Protein AF-A0A0X3TEX1-F1 (afdb_monomer)

Secondary structure (DSSP, 8-state):
--HHHHHHHHHHHHHH--GGGHHHHHHHHHHHEETTEE-------HHHHHHHHHHHHHTT-HHHHHHHHHHHHHHTTSTTHHHHHHHHHHHHHHHHHHHHHHHHHHHHSTT-HHHHHHHHHHH-S--THHHHHHHHHHHHHHHHHHHHTS---

pLDDT: mean 88.39, std 7.64, range [45.41, 94.88]

Sequence (153 aa):
MSDDKNHDEELLGAFIQKPEKVPYYQRGLDKMQVGHVFSFKWHWSWWAFFFGWAFLLYRKAYLPALGAFIIAFFMSFIPFFGWLITSIVLGGVSPYFVLKKYHDLKSQAGDNEEDQLRAMQNFGGYHSWVVWVTVIFYALIFLFVFAAFLPNS

Radius of gyration: 18.09 Å; Cα contacts (8 Å, |Δi|>4): 168; chains: 1; bounding box: 44×25×64 Å

Solvent-accessible surface area (backbone atoms only — not comparable to full-atom values): 8191 Å² total; per-residue (Å²): 123,71,62,64,54,54,51,51,53,50,42,46,36,40,23,54,66,38,75,93,50,37,72,60,52,49,61,43,45,66,66,23,43,60,86,94,48,80,47,96,53,90,36,83,33,75,62,18,27,83,35,29,28,56,43,28,42,23,50,63,36,55,70,64,13,51,52,42,42,53,51,51,57,61,27,60,76,40,78,80,55,29,53,53,55,50,21,55,50,27,9,26,47,42,56,47,57,54,51,47,52,50,52,56,48,48,68,69,40,53,90,46,65,70,51,31,42,50,47,24,50,70,68,35,29,67,45,73,67,43,57,57,53,49,51,51,52,54,50,51,50,49,50,53,54,53,56,72,68,50,80,88,123

Structure (mmCIF, N/CA/C/O backbone):
data_AF-A0A0X3TEX1-F1
#
_entry.id   AF-A0A0X3TEX1-F1
#
loop_
_atom_site.group_PDB
_atom_site.id
_atom_site.type_symbol
_atom_site.label_atom_id
_atom_site.label_alt_id
_atom_site.label_comp_id
_atom_site.label_asym_id
_atom_site.label_entity_id
_atom_site.label_seq_id
_atom_site.pdbx_PDB_ins_code
_atom_site.Cartn_x
_atom_site.Cartn_y
_atom_site.Cartn_z
_atom_site.occupancy
_atom_site.B_iso_or_equiv
_atom_site.auth_seq_id
_atom_site.auth_comp_id
_atom_site.auth_asym_id
_atom_site.auth_atom_id
_atom_site.pdbx_PDB_model_num
ATOM 1 N N . MET A 1 1 ? -11.100 -1.376 29.005 1.00 45.41 1 MET A N 1
ATOM 2 C CA . MET A 1 1 ? -9.798 -1.341 28.293 1.00 45.41 1 MET A CA 1
ATOM 3 C C . MET A 1 1 ? -9.471 -2.649 27.564 1.00 45.41 1 MET A C 1
ATOM 5 O O . MET A 1 1 ? -8.678 -2.603 26.636 1.00 45.41 1 MET A O 1
ATOM 9 N N . SER A 1 2 ? -10.057 -3.797 27.942 1.00 52.41 2 SER A N 1
ATOM 10 C CA . SER A 1 2 ? -10.024 -5.044 27.149 1.00 52.41 2 SER A CA 1
ATOM 11 C C . SER A 1 2 ? -11.067 -5.079 26.023 1.00 52.41 2 SER A C 1
ATOM 13 O O . SER A 1 2 ? -10.825 -5.708 25.003 1.00 52.41 2 SER A O 1
ATOM 15 N N . ASP A 1 3 ? -12.194 -4.387 26.207 1.00 60.22 3 ASP A N 1
ATOM 16 C CA . ASP A 1 3 ? -13.328 -4.384 25.269 1.00 60.22 3 ASP A CA 1
ATOM 17 C C . ASP A 1 3 ? -13.011 -3.651 23.954 1.00 60.22 3 ASP A C 1
ATOM 19 O O . ASP A 1 3 ? -13.146 -4.206 22.872 1.00 60.22 3 ASP A O 1
ATOM 23 N N . ASP A 1 4 ? -12.433 -2.452 24.067 1.00 65.88 4 ASP A N 1
ATOM 24 C CA . ASP A 1 4 ? -12.036 -1.592 22.939 1.00 65.88 4 ASP A CA 1
ATOM 25 C C . ASP A 1 4 ? -11.003 -2.256 22.005 1.00 65.88 4 ASP A C 1
ATOM 27 O O . ASP A 1 4 ? -11.044 -2.104 20.789 1.00 65.88 4 ASP A O 1
ATOM 31 N N . LYS A 1 5 ? -10.105 -3.083 22.560 1.00 71.00 5 LYS A N 1
ATOM 32 C CA . LYS A 1 5 ? -9.124 -3.833 21.760 1.00 71.00 5 LYS A CA 1
ATOM 33 C C . LYS A 1 5 ? -9.753 -4.967 20.958 1.00 71.00 5 LYS A C 1
ATOM 35 O O . LYS A 1 5 ? -9.391 -5.147 19.803 1.00 71.00 5 LYS A O 1
ATOM 40 N N . ASN A 1 6 ? -10.672 -5.721 21.562 1.00 76.62 6 ASN A N 1
ATOM 41 C CA . ASN A 1 6 ? -11.389 -6.780 20.848 1.00 76.62 6 ASN A CA 1
ATOM 42 C C . ASN A 1 6 ? -12.269 -6.191 19.740 1.00 76.62 6 ASN A C 1
ATOM 44 O O . ASN A 1 6 ? -12.313 -6.740 18.642 1.00 76.62 6 ASN A O 1
ATOM 48 N N . HIS A 1 7 ? -12.908 -5.053 20.012 1.00 80.62 7 HIS A N 1
ATOM 49 C CA . HIS A 1 7 ? -13.712 -4.337 19.029 1.00 80.62 7 HIS A CA 1
ATOM 50 C C . HIS A 1 7 ? -12.868 -3.852 17.836 1.00 80.62 7 HIS A C 1
ATOM 52 O O . HIS A 1 7 ? -13.215 -4.094 16.679 1.00 80.62 7 HIS A O 1
ATOM 58 N N . ASP A 1 8 ? -11.701 -3.257 18.093 1.00 83.44 8 ASP A N 1
ATOM 59 C CA . ASP A 1 8 ? -10.781 -2.827 17.034 1.00 83.44 8 ASP A CA 1
ATOM 60 C C . ASP A 1 8 ? -10.222 -3.985 16.210 1.00 83.44 8 ASP A C 1
ATOM 62 O O . ASP A 1 8 ? -10.083 -3.865 14.990 1.00 83.44 8 ASP A O 1
ATOM 66 N N . GLU A 1 9 ? -9.928 -5.116 16.847 1.00 86.44 9 GLU A N 1
ATOM 67 C CA . GLU A 1 9 ? -9.499 -6.327 16.149 1.00 86.44 9 GLU A CA 1
ATOM 68 C C . GLU A 1 9 ? -10.607 -6.889 15.245 1.00 86.44 9 GLU A C 1
ATOM 70 O O . GLU A 1 9 ? -10.318 -7.332 14.127 1.00 86.44 9 GLU A O 1
ATOM 75 N N . GLU A 1 10 ? -11.868 -6.832 15.679 1.00 88.62 10 GLU A N 1
ATOM 76 C CA . GLU A 1 10 ? -13.025 -7.262 14.891 1.00 88.62 10 GLU A CA 1
ATOM 77 C C . GLU A 1 10 ? -13.253 -6.356 13.674 1.00 88.62 10 GLU A C 1
ATOM 79 O O . GLU A 1 10 ? -13.337 -6.844 12.539 1.00 88.62 10 GLU A O 1
ATOM 84 N N . LEU A 1 11 ? -13.263 -5.035 13.877 1.00 90.81 11 LEU A N 1
ATOM 85 C CA . LEU A 1 11 ? -13.380 -4.050 12.799 1.00 90.81 11 LEU A CA 1
ATOM 86 C C . LEU A 1 11 ? -12.227 -4.164 11.805 1.00 90.81 11 LEU A C 1
ATOM 88 O O . LEU A 1 11 ? -12.435 -4.131 10.585 1.00 90.81 11 LEU A O 1
ATOM 92 N N 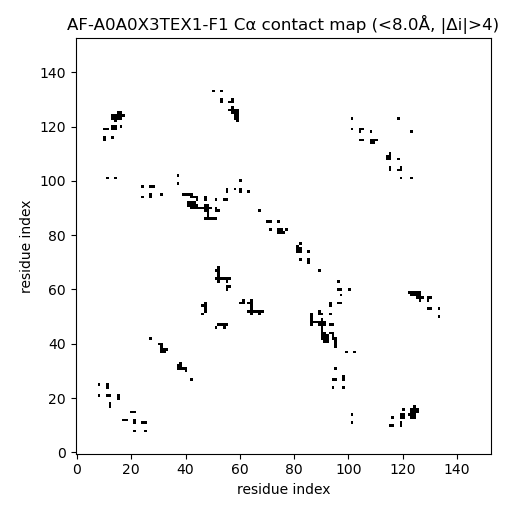. LEU A 1 12 ? -11.002 -4.333 12.306 1.00 91.69 12 LEU A N 1
ATOM 93 C CA . LEU A 1 12 ? -9.840 -4.561 11.464 1.00 91.69 12 LEU A CA 1
ATOM 94 C C . LEU A 1 12 ? -10.008 -5.870 10.690 1.00 91.69 12 LEU A C 1
ATOM 96 O O . LEU A 1 12 ? -9.810 -5.887 9.478 1.00 91.69 12 LEU A O 1
ATOM 100 N N . GLY A 1 13 ? -10.437 -6.955 11.332 1.00 91.56 13 GLY A N 1
ATOM 101 C CA . GLY A 1 13 ? -10.750 -8.226 10.678 1.00 91.56 13 GLY A CA 1
ATOM 102 C C . GLY A 1 13 ? -11.743 -8.073 9.526 1.00 91.56 13 GLY A C 1
ATOM 103 O O . GLY A 1 13 ? -11.472 -8.534 8.408 1.00 91.56 13 GLY A O 1
ATOM 104 N N . ALA A 1 14 ? -12.833 -7.347 9.767 1.00 91.75 14 ALA A N 1
ATOM 105 C CA . ALA A 1 14 ? -13.854 -7.020 8.780 1.00 91.75 14 ALA A CA 1
ATOM 106 C C . ALA A 1 14 ? -13.313 -6.161 7.624 1.00 91.75 14 ALA A C 1
ATOM 108 O O . ALA A 1 14 ? -13.681 -6.375 6.467 1.00 91.75 14 ALA A O 1
ATOM 109 N N . PHE A 1 15 ? -12.393 -5.237 7.909 1.00 93.38 15 PHE A N 1
ATOM 110 C CA . PHE A 1 15 ? -11.740 -4.405 6.901 1.00 93.38 15 PHE A CA 1
ATOM 111 C C . PHE A 1 15 ? -10.697 -5.174 6.081 1.00 93.38 15 PHE A C 1
ATOM 113 O O . PHE A 1 15 ? -10.580 -4.975 4.872 1.00 93.38 15 PHE A O 1
ATOM 120 N N . ILE A 1 16 ? -9.908 -6.053 6.701 1.00 92.38 16 ILE A N 1
ATOM 121 C CA . ILE A 1 16 ? -8.858 -6.818 6.019 1.00 92.38 16 ILE A CA 1
ATOM 122 C C . ILE A 1 16 ? -9.460 -7.971 5.193 1.00 92.38 16 ILE A C 1
ATOM 124 O O . ILE A 1 16 ? -8.913 -8.297 4.134 1.00 92.38 16 ILE A O 1
ATOM 128 N N . GLN A 1 17 ? -10.547 -8.594 5.670 1.00 90.44 17 GLN A N 1
ATOM 129 C CA . GLN A 1 17 ? -11.216 -9.772 5.078 1.00 90.44 17 GLN A CA 1
ATOM 130 C C . GLN A 1 17 ? -10.274 -10.958 4.813 1.00 90.44 17 GLN A C 1
ATOM 132 O O . GLN A 1 17 ? -10.500 -11.794 3.936 1.00 90.44 17 GLN A O 1
ATOM 137 N N . LYS A 1 18 ? -9.172 -11.017 5.565 1.00 89.06 18 LYS A N 1
ATOM 138 C CA . LYS A 1 18 ? -8.176 -12.090 5.540 1.00 89.06 18 LYS A CA 1
ATOM 139 C C . LYS A 1 18 ? -7.661 -12.328 6.959 1.00 89.06 18 LYS A C 1
ATOM 141 O O . LYS A 1 18 ? -6.731 -11.621 7.361 1.00 89.06 18 LYS A O 1
ATOM 146 N N . PRO A 1 19 ? -8.204 -13.314 7.698 1.00 85.62 19 PRO A N 1
ATOM 147 C CA . PRO A 1 19 ? -7.861 -13.534 9.108 1.00 85.62 19 PRO A CA 1
ATOM 148 C C . PRO A 1 19 ? -6.356 -13.770 9.298 1.00 85.62 19 PRO A C 1
ATOM 150 O O . PRO A 1 19 ? -5.730 -13.198 10.181 1.00 85.62 19 PRO A O 1
ATOM 153 N N . GLU A 1 20 ? -5.735 -14.491 8.363 1.00 88.94 20 GLU A N 1
ATOM 154 C CA . GLU A 1 20 ? -4.293 -14.767 8.320 1.00 88.94 20 GLU A CA 1
ATOM 155 C C . GLU A 1 20 ? -3.391 -13.514 8.282 1.00 88.94 20 GLU A C 1
ATOM 157 O O . GLU A 1 20 ? -2.214 -13.584 8.636 1.00 88.94 20 GLU A O 1
ATOM 162 N N . LYS A 1 21 ? -3.904 -12.361 7.828 1.00 88.69 21 LYS A N 1
ATOM 163 C CA . LYS A 1 21 ? -3.144 -11.101 7.749 1.00 88.69 21 LYS A CA 1
ATOM 164 C C . LYS A 1 21 ? -3.512 -10.109 8.848 1.00 88.69 21 LYS A C 1
ATOM 166 O O . LYS A 1 21 ? -2.789 -9.127 8.999 1.00 88.69 21 LYS A O 1
ATOM 171 N N . VAL A 1 22 ? -4.568 -10.346 9.627 1.00 89.31 22 VAL A N 1
ATOM 172 C CA . VAL A 1 22 ? -4.987 -9.439 10.712 1.00 89.31 22 VAL A CA 1
ATOM 173 C C . VAL A 1 22 ? -3.849 -9.167 11.705 1.00 89.31 22 VAL A C 1
ATOM 175 O O . VAL A 1 22 ? -3.546 -7.994 11.910 1.00 89.31 22 VAL A O 1
ATOM 178 N N . PRO A 1 23 ? -3.080 -10.167 12.195 1.00 91.19 23 PRO A N 1
ATOM 179 C CA . PRO A 1 23 ? -1.991 -9.911 13.148 1.00 91.19 23 PRO A CA 1
ATOM 180 C C . PRO A 1 23 ? -0.849 -9.050 12.587 1.00 91.19 23 PRO A C 1
ATOM 182 O O . PRO A 1 23 ? -0.062 -8.455 13.325 1.00 91.19 23 PRO A O 1
ATOM 185 N N . TYR A 1 24 ? -0.690 -9.012 11.263 1.00 92.50 24 TYR A N 1
ATOM 186 C CA . TYR A 1 24 ? 0.268 -8.120 10.617 1.00 92.50 24 TYR A CA 1
ATOM 187 C C . TYR A 1 24 ? -0.217 -6.669 10.686 1.00 92.50 24 TYR A C 1
ATOM 189 O O . TYR A 1 24 ? 0.521 -5.803 11.153 1.00 92.50 24 TYR A O 1
ATOM 197 N N . TYR A 1 25 ? -1.469 -6.425 10.292 1.00 91.12 25 TYR A N 1
ATOM 198 C CA . TYR A 1 25 ? -2.054 -5.087 10.301 1.00 91.12 25 TYR A CA 1
ATOM 199 C C . TYR A 1 25 ? -2.288 -4.559 11.716 1.00 91.12 25 TYR A C 1
ATOM 201 O O . TYR A 1 25 ? -2.033 -3.380 11.932 1.00 91.12 25 TYR A O 1
ATOM 209 N N . GLN A 1 26 ? -2.644 -5.415 12.679 1.00 91.88 26 GLN A N 1
ATOM 210 C CA . GLN A 1 26 ? -2.800 -5.029 14.085 1.00 91.88 26 GLN A CA 1
ATOM 211 C C . GLN A 1 26 ? -1.494 -4.453 14.638 1.00 91.88 26 GLN A C 1
ATOM 213 O O . GLN A 1 26 ? -1.456 -3.325 15.109 1.00 91.88 26 GLN A O 1
ATOM 218 N N . ARG A 1 27 ? -0.368 -5.149 14.431 1.00 91.25 27 ARG A N 1
ATOM 219 C CA . ARG A 1 27 ? 0.962 -4.646 14.827 1.00 91.25 27 ARG A CA 1
ATOM 220 C C . ARG A 1 27 ? 1.365 -3.353 14.121 1.00 91.25 27 ARG A C 1
ATOM 222 O O . ARG A 1 27 ? 2.256 -2.651 14.593 1.00 91.25 27 ARG A O 1
ATOM 229 N N . GLY A 1 28 ? 0.824 -3.090 12.935 1.00 90.88 28 GLY A N 1
ATOM 230 C CA . GLY A 1 28 ? 1.007 -1.818 12.244 1.00 90.88 28 GLY A CA 1
ATOM 231 C C . GLY A 1 28 ? 0.160 -0.717 12.875 1.00 90.88 28 GLY A C 1
ATOM 232 O O . GLY A 1 28 ? 0.684 0.360 13.149 1.00 90.88 28 GLY A O 1
ATOM 233 N N . LEU A 1 29 ? -1.108 -1.017 13.154 1.00 90.56 29 LEU A N 1
ATOM 234 C CA . LEU A 1 29 ? -2.062 -0.117 13.789 1.00 90.56 29 LEU A CA 1
ATOM 235 C C . LEU A 1 29 ? -1.573 0.304 15.177 1.00 90.56 29 LEU A C 1
ATOM 237 O O . LEU A 1 29 ? -1.410 1.497 15.404 1.00 90.56 29 LEU A O 1
ATOM 241 N N . ASP A 1 30 ? -1.180 -0.651 16.024 1.00 89.94 30 ASP A N 1
ATOM 242 C CA . ASP A 1 30 ? -0.637 -0.407 17.369 1.00 89.94 30 ASP A CA 1
ATOM 243 C C . ASP A 1 30 ? 0.589 0.524 17.361 1.00 89.94 30 ASP A C 1
ATOM 245 O O . ASP A 1 30 ? 0.872 1.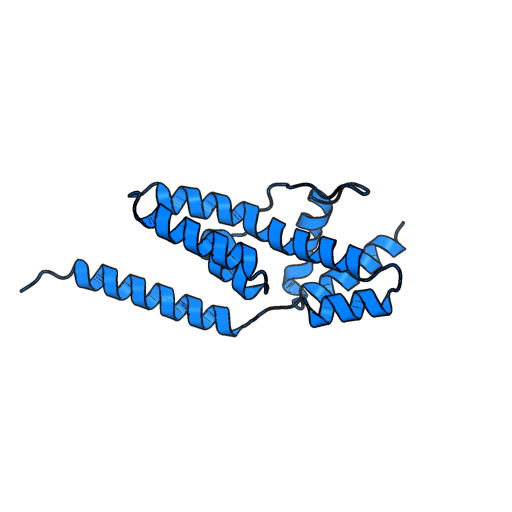220 18.333 1.00 89.94 30 ASP A O 1
ATOM 249 N N . LYS A 1 31 ? 1.361 0.530 16.264 1.00 88.69 31 LYS A N 1
ATOM 250 C CA . LYS A 1 31 ? 2.518 1.422 16.106 1.00 88.69 31 LYS A CA 1
ATOM 251 C C . LYS A 1 31 ? 2.111 2.819 15.650 1.00 88.69 31 LYS A C 1
ATOM 253 O O . LYS A 1 31 ? 2.740 3.792 16.058 1.00 88.69 31 LYS A O 1
ATOM 258 N N . MET A 1 32 ? 1.148 2.909 14.738 1.00 89.94 32 MET A N 1
ATOM 259 C CA . MET A 1 32 ? 0.775 4.152 14.054 1.00 89.94 32 MET A CA 1
ATOM 260 C C . MET A 1 32 ? -0.253 4.970 14.834 1.00 89.94 32 MET A C 1
ATOM 262 O O . MET A 1 32 ? -0.218 6.200 14.770 1.00 89.94 32 MET A O 1
ATOM 266 N N . GLN A 1 33 ? -1.134 4.299 15.571 1.00 86.56 33 GLN A N 1
ATOM 267 C CA . GLN A 1 33 ? -2.190 4.892 16.377 1.00 86.56 33 GLN A CA 1
ATOM 268 C C . GLN A 1 33 ? -1.760 4.905 17.844 1.00 86.56 33 GLN A C 1
ATOM 270 O O . GLN A 1 33 ? -1.798 3.888 18.533 1.00 86.56 33 GLN A O 1
ATOM 275 N N . VAL A 1 34 ? -1.331 6.075 18.321 1.00 83.44 34 VAL A N 1
ATOM 276 C CA . VAL A 1 34 ? -0.980 6.283 19.731 1.00 83.44 34 VAL A CA 1
ATOM 277 C C . VAL A 1 34 ? -1.978 7.272 20.322 1.00 83.44 34 VAL A C 1
ATOM 279 O O . VAL A 1 34 ? -1.927 8.471 20.045 1.00 83.44 34 VAL A O 1
ATOM 282 N N . GLY A 1 35 ? -2.924 6.754 21.109 1.00 79.62 35 GLY A N 1
ATOM 283 C CA . GLY A 1 35 ? -4.070 7.529 21.592 1.00 79.62 35 GLY A CA 1
ATOM 284 C C . GLY A 1 35 ? -4.970 7.965 20.432 1.00 79.62 35 GLY A C 1
ATOM 285 O O . GLY A 1 35 ? -5.374 7.140 19.618 1.00 79.62 35 GLY A O 1
ATOM 286 N N . HIS A 1 36 ? -5.246 9.268 20.334 1.00 71.88 36 HIS A N 1
ATOM 287 C CA . HIS A 1 36 ? -6.074 9.857 19.270 1.00 71.88 36 HIS A CA 1
ATOM 288 C C . HIS A 1 36 ? -5.274 10.340 18.048 1.00 71.88 36 HIS A C 1
ATOM 290 O O . HIS A 1 36 ? -5.845 10.922 17.129 1.00 71.88 36 HIS A O 1
ATOM 296 N N . VAL A 1 37 ? -3.951 10.145 18.032 1.00 79.06 37 VAL A N 1
ATOM 297 C CA . VAL A 1 37 ? -3.089 10.626 16.947 1.00 79.06 37 VAL A CA 1
ATOM 298 C C . VAL A 1 37 ? -2.690 9.460 16.050 1.00 79.06 37 VAL A C 1
ATOM 300 O O . VAL A 1 37 ? -1.995 8.536 16.481 1.00 79.06 37 VAL A O 1
ATOM 303 N N . PHE A 1 38 ? -3.088 9.536 14.780 1.00 87.25 38 PHE A N 1
ATOM 304 C CA . PHE A 1 38 ? -2.641 8.620 13.735 1.00 87.25 38 PHE A CA 1
ATOM 305 C C . PHE A 1 38 ? -1.432 9.211 13.003 1.00 87.25 38 PHE A C 1
ATOM 307 O O . PHE A 1 38 ? -1.528 10.248 12.344 1.00 87.25 38 PHE A O 1
ATOM 314 N N . SER A 1 39 ? -0.271 8.568 13.131 1.00 88.56 39 SER A N 1
ATOM 315 C CA . SER A 1 39 ? 0.997 9.052 12.577 1.00 88.56 39 SER A CA 1
ATOM 316 C C . SER A 1 39 ? 1.698 7.995 11.731 1.00 88.56 39 SER A C 1
ATOM 318 O O . SER A 1 39 ? 1.600 6.793 11.981 1.00 88.56 39 SER A O 1
ATOM 320 N N . PHE A 1 40 ? 2.446 8.444 10.721 1.00 90.31 40 PHE A N 1
ATOM 321 C CA . PHE A 1 40 ? 3.256 7.538 9.917 1.00 90.31 40 PHE A CA 1
ATOM 322 C C . PHE A 1 40 ? 4.355 6.894 10.768 1.00 90.31 40 PHE A C 1
ATOM 324 O O . PHE A 1 40 ? 5.189 7.581 11.362 1.00 90.31 40 PHE A O 1
ATOM 331 N N . LYS A 1 41 ? 4.390 5.560 10.768 1.00 91.19 41 LYS A N 1
ATOM 332 C CA . LYS A 1 41 ? 5.499 4.760 11.290 1.00 91.19 41 LYS A CA 1
ATOM 333 C C . LYS A 1 41 ? 5.911 3.730 10.256 1.00 91.19 41 LYS A C 1
ATOM 335 O O . LYS 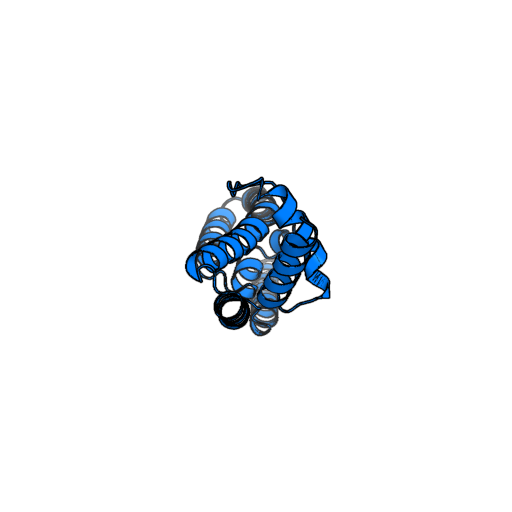A 1 41 ? 5.084 3.211 9.513 1.00 91.19 41 LYS A O 1
ATOM 340 N N . TRP A 1 42 ? 7.197 3.405 10.237 1.00 90.50 42 TRP A N 1
ATOM 341 C CA . TRP A 1 42 ? 7.710 2.407 9.313 1.00 90.50 42 TRP A CA 1
ATOM 342 C C . TRP A 1 42 ? 7.154 1.016 9.643 1.00 90.50 42 TRP A C 1
ATOM 344 O O . TRP A 1 42 ? 7.364 0.493 10.743 1.00 90.50 42 TRP A O 1
ATOM 354 N N . HIS A 1 43 ? 6.457 0.405 8.685 1.00 93.19 43 HIS A N 1
ATOM 355 C CA . HIS A 1 43 ? 5.926 -0.947 8.805 1.00 93.19 43 HIS A CA 1
ATOM 356 C C . HIS A 1 43 ? 6.151 -1.700 7.495 1.00 93.19 43 HIS A C 1
ATOM 358 O O . HIS A 1 43 ? 5.584 -1.361 6.464 1.00 93.19 43 HIS A O 1
ATOM 364 N N . TRP A 1 44 ? 7.031 -2.698 7.528 1.00 93.38 44 TRP A N 1
ATOM 365 C CA . TRP A 1 44 ? 7.551 -3.328 6.319 1.00 93.38 44 TRP A CA 1
ATOM 366 C C . TRP A 1 44 ? 6.601 -4.371 5.731 1.00 93.38 44 TRP A C 1
ATOM 368 O O . TRP A 1 44 ? 6.135 -5.260 6.445 1.00 93.38 44 TRP A O 1
ATOM 378 N N . SER A 1 45 ? 6.366 -4.314 4.420 1.00 93.38 45 SER A N 1
ATOM 379 C CA . SER A 1 45 ? 5.675 -5.341 3.639 1.00 93.38 45 SER A CA 1
ATOM 380 C C . SER A 1 45 ? 6.555 -5.815 2.489 1.00 93.38 45 SER A C 1
ATOM 382 O O . SER A 1 45 ? 6.822 -5.071 1.548 1.00 93.38 45 SER A O 1
ATOM 384 N N . TRP A 1 46 ? 6.922 -7.098 2.509 1.00 91.94 46 TRP A N 1
ATOM 385 C CA . TRP A 1 46 ? 7.611 -7.739 1.385 1.00 91.94 46 TRP A CA 1
ATOM 386 C C . TRP A 1 46 ? 6.786 -7.713 0.102 1.00 91.94 46 TRP A C 1
ATOM 388 O O . TRP A 1 46 ? 7.326 -7.566 -0.988 1.00 91.94 46 TRP A O 1
ATOM 398 N N . TRP A 1 47 ? 5.464 -7.813 0.227 1.00 90.44 47 TRP A N 1
ATOM 399 C CA . TRP A 1 47 ? 4.593 -7.787 -0.936 1.00 90.44 47 TRP A CA 1
ATOM 400 C C . TRP A 1 47 ? 4.529 -6.386 -1.560 1.00 90.44 47 TRP A C 1
ATOM 402 O O . TRP A 1 47 ? 4.569 -6.251 -2.778 1.00 90.44 47 TRP A O 1
ATOM 412 N N . ALA A 1 48 ? 4.536 -5.336 -0.733 1.00 91.81 48 ALA A N 1
ATOM 413 C CA . ALA A 1 48 ? 4.603 -3.960 -1.220 1.00 91.81 48 ALA A CA 1
ATOM 414 C C . ALA A 1 48 ? 5.999 -3.559 -1.722 1.00 91.81 48 ALA A C 1
ATOM 416 O O . ALA A 1 48 ? 6.107 -2.650 -2.535 1.00 91.81 48 ALA A O 1
ATOM 417 N N . PHE A 1 49 ? 7.060 -4.226 -1.265 1.00 93.81 49 PHE A N 1
ATOM 418 C CA . PHE A 1 49 ? 8.407 -3.992 -1.778 1.00 93.81 49 PHE A CA 1
ATOM 419 C C . PHE A 1 49 ? 8.509 -4.366 -3.261 1.00 93.81 49 PHE A C 1
ATOM 421 O O . PHE A 1 49 ? 8.886 -3.537 -4.080 1.00 93.81 49 PHE A O 1
ATOM 428 N N . PHE A 1 50 ? 8.109 -5.588 -3.627 1.00 90.38 50 PHE A N 1
ATOM 429 C CA . PHE A 1 50 ? 8.182 -6.044 -5.021 1.00 90.38 50 PHE A CA 1
ATOM 430 C C . PHE A 1 50 ? 7.057 -5.482 -5.898 1.00 90.38 50 PHE A C 1
ATOM 432 O O . PHE A 1 50 ? 7.255 -5.238 -7.087 1.00 90.38 50 PHE A O 1
ATOM 439 N N . PHE A 1 51 ? 5.875 -5.269 -5.313 1.00 91.56 51 PHE A N 1
ATOM 440 C CA . PHE A 1 51 ? 4.649 -4.972 -6.049 1.00 91.56 51 PHE A CA 1
ATOM 441 C C . PHE A 1 51 ? 3.899 -3.770 -5.462 1.00 91.56 51 PHE A C 1
ATOM 443 O O . PHE A 1 51 ? 2.686 -3.818 -5.316 1.00 91.56 51 PHE A O 1
ATOM 450 N N . GLY A 1 52 ? 4.584 -2.686 -5.090 1.00 90.88 52 GLY A N 1
ATOM 451 C CA . GLY A 1 52 ? 4.001 -1.592 -4.293 1.00 90.88 52 GLY A CA 1
ATOM 452 C C . GLY A 1 52 ? 2.694 -0.984 -4.815 1.00 90.88 52 GLY A C 1
ATOM 453 O O . GLY A 1 52 ? 1.718 -0.884 -4.070 1.00 90.88 52 GLY A O 1
ATOM 454 N N . TRP A 1 53 ? 2.624 -0.634 -6.101 1.00 93.44 53 TRP A N 1
ATOM 455 C CA . TRP A 1 53 ? 1.389 -0.102 -6.694 1.00 93.44 53 TRP A CA 1
ATOM 456 C C . TRP A 1 53 ? 0.266 -1.154 -6.715 1.00 93.44 53 TRP A C 1
ATOM 458 O O . TRP A 1 53 ? -0.876 -0.861 -6.359 1.00 93.44 53 TRP A O 1
ATOM 468 N N . ALA A 1 54 ? 0.599 -2.401 -7.053 1.00 93.19 54 ALA A N 1
ATOM 469 C CA . ALA A 1 54 ? -0.345 -3.512 -7.100 1.00 93.19 54 ALA A CA 1
ATOM 470 C C . ALA A 1 54 ? -0.816 -3.934 -5.701 1.00 93.19 54 ALA A C 1
ATOM 472 O O . ALA A 1 54 ? -1.972 -4.314 -5.528 1.00 93.19 54 ALA A O 1
ATOM 473 N N . PHE A 1 55 ? 0.038 -3.800 -4.686 1.00 94.06 55 PHE A N 1
ATOM 474 C CA . PHE A 1 55 ? -0.298 -4.005 -3.283 1.00 94.06 55 PHE A CA 1
ATOM 475 C C . PHE A 1 55 ? -1.415 -3.056 -2.860 1.00 94.06 55 PHE A C 1
ATOM 477 O O . PHE A 1 55 ? -2.429 -3.479 -2.300 1.00 94.06 55 PHE A O 1
ATOM 484 N N . LEU A 1 56 ? -1.247 -1.768 -3.160 1.00 93.25 56 LEU A N 1
ATOM 485 C CA . LEU A 1 56 ? -2.237 -0.743 -2.846 1.00 93.25 56 LEU A CA 1
ATOM 486 C C . LEU A 1 56 ? -3.528 -0.961 -3.638 1.00 93.25 56 LEU A C 1
ATOM 488 O O . LEU A 1 56 ? -4.617 -0.892 -3.065 1.00 93.25 56 LEU A O 1
ATOM 492 N N . LEU A 1 57 ? -3.416 -1.307 -4.922 1.00 93.56 57 LEU A N 1
ATOM 493 C CA . LEU A 1 57 ? -4.565 -1.593 -5.779 1.00 93.56 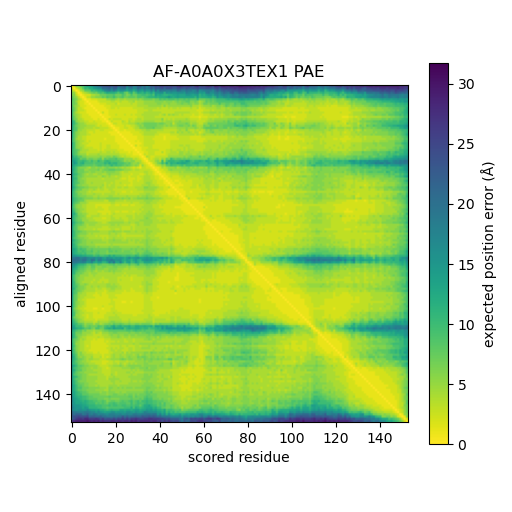57 LEU A CA 1
ATOM 494 C C . LEU A 1 57 ? -5.373 -2.791 -5.263 1.00 93.56 57 LEU A C 1
ATOM 496 O O . LEU A 1 57 ? -6.595 -2.723 -5.140 1.00 93.56 57 LEU A O 1
ATOM 500 N N . TYR A 1 58 ? -4.688 -3.865 -4.883 1.00 93.69 58 TYR A N 1
ATOM 501 C CA . TYR A 1 58 ? -5.299 -5.055 -4.305 1.00 93.69 58 TYR A CA 1
ATOM 502 C C . TYR A 1 58 ? -6.053 -4.753 -3.020 1.00 93.69 58 TYR A C 1
ATOM 504 O O . TYR A 1 58 ? -7.113 -5.329 -2.818 1.00 93.69 58 TYR A O 1
ATOM 512 N N . ARG A 1 59 ? -5.564 -3.832 -2.181 1.00 93.44 59 ARG A N 1
ATOM 513 C CA . ARG A 1 59 ? -6.240 -3.381 -0.948 1.00 93.44 59 ARG A CA 1
ATOM 514 C C . ARG A 1 59 ? -7.263 -2.264 -1.184 1.00 93.44 59 ARG A C 1
ATOM 516 O O . ARG A 1 59 ? -7.659 -1.575 -0.241 1.00 93.44 59 ARG A O 1
ATOM 523 N N . LYS A 1 60 ? -7.691 -2.067 -2.437 1.00 92.50 60 LYS A N 1
ATOM 524 C CA . LYS A 1 60 ? -8.660 -1.040 -2.850 1.00 92.50 60 LYS A CA 1
ATOM 525 C C . LYS A 1 60 ? -8.239 0.381 -2.458 1.00 92.50 60 LYS A C 1
ATOM 527 O O . LYS A 1 60 ? -9.086 1.226 -2.160 1.00 92.50 60 LYS A O 1
ATOM 532 N N . ALA A 1 61 ? -6.939 0.646 -2.392 1.00 92.00 61 ALA A N 1
ATOM 533 C CA . ALA A 1 61 ? -6.384 1.966 -2.137 1.00 92.00 61 ALA A CA 1
ATOM 534 C C . ALA A 1 61 ? -6.020 2.611 -3.486 1.00 92.00 61 ALA A C 1
ATOM 536 O O . ALA A 1 61 ? -4.851 2.785 -3.812 1.00 92.00 61 ALA A O 1
ATOM 537 N N . TYR A 1 62 ? -7.038 2.919 -4.300 1.00 91.19 62 TYR A N 1
ATOM 538 C CA . TYR A 1 62 ? -6.874 3.301 -5.711 1.00 91.19 62 TYR A CA 1
ATOM 539 C C . TYR A 1 62 ? -6.039 4.565 -5.919 1.00 91.19 62 TYR A C 1
ATOM 541 O O . TYR A 1 62 ? -5.146 4.581 -6.760 1.00 91.19 62 TYR A O 1
ATOM 549 N N . LEU A 1 63 ? -6.300 5.610 -5.130 1.00 91.75 63 LEU A N 1
ATOM 550 C CA . LEU A 1 63 ? -5.593 6.882 -5.246 1.00 91.75 63 LEU A CA 1
ATOM 551 C C . LEU A 1 63 ? -4.087 6.748 -4.939 1.00 91.75 63 LEU A C 1
ATOM 553 O O . LEU A 1 63 ? -3.280 7.120 -5.793 1.00 91.75 63 LEU A O 1
ATOM 557 N N . PRO A 1 64 ? -3.664 6.165 -3.794 1.00 92.88 64 PRO A N 1
ATOM 558 C CA . PRO A 1 64 ? -2.242 5.941 -3.554 1.00 92.88 64 PRO A CA 1
ATOM 559 C C . PRO A 1 64 ? -1.648 4.876 -4.489 1.00 92.88 64 PRO A C 1
ATOM 561 O O . PRO A 1 64 ? -0.467 4.972 -4.805 1.00 92.88 64 PRO A O 1
ATOM 564 N N . ALA A 1 65 ? -2.427 3.906 -4.988 1.00 93.31 65 ALA A N 1
ATOM 565 C CA . ALA A 1 65 ? -1.954 2.952 -5.996 1.00 93.31 65 ALA A CA 1
ATOM 566 C C . ALA A 1 65 ? -1.576 3.643 -7.313 1.00 93.31 65 ALA A C 1
ATOM 568 O O . ALA A 1 65 ? -0.509 3.370 -7.859 1.00 93.31 65 ALA A O 1
ATOM 569 N N . LEU A 1 66 ? -2.415 4.566 -7.793 1.00 94.19 66 LEU A N 1
ATOM 570 C CA . LEU A 1 66 ? -2.135 5.359 -8.989 1.00 94.19 66 LEU A CA 1
ATOM 571 C C . LEU A 1 66 ? -0.897 6.241 -8.788 1.00 94.19 66 LEU A C 1
ATOM 573 O O . LEU A 1 66 ? -0.011 6.255 -9.638 1.00 94.19 66 LEU A O 1
ATOM 577 N N . GLY A 1 67 ? -0.796 6.916 -7.638 1.00 94.06 67 GLY A N 1
ATOM 578 C CA . GLY A 1 67 ? 0.391 7.700 -7.291 1.00 94.06 67 GLY A CA 1
ATOM 579 C C . GLY A 1 67 ? 1.665 6.850 -7.264 1.00 94.06 67 GLY A C 1
ATOM 580 O O . GLY A 1 67 ? 2.667 7.219 -7.871 1.00 94.06 67 GLY A O 1
ATOM 581 N N . ALA A 1 68 ? 1.613 5.674 -6.632 1.00 93.56 68 ALA A N 1
ATOM 582 C CA . ALA A 1 68 ? 2.727 4.729 -6.590 1.00 93.56 68 ALA A CA 1
ATOM 583 C C . ALA A 1 68 ? 3.119 4.223 -7.986 1.00 93.56 68 ALA A C 1
ATOM 585 O O . ALA A 1 68 ? 4.308 4.098 -8.270 1.00 93.56 68 ALA A O 1
ATOM 586 N N . PHE A 1 69 ? 2.143 3.963 -8.862 1.00 93.44 69 PHE A N 1
ATOM 587 C CA . PHE A 1 69 ? 2.393 3.549 -10.243 1.00 93.44 69 PHE A CA 1
ATOM 588 C C . PHE A 1 69 ? 3.109 4.643 -11.039 1.00 93.44 69 PHE A C 1
ATOM 590 O O . PHE A 1 69 ? 4.121 4.370 -11.676 1.00 93.44 69 PHE A O 1
ATOM 597 N N . ILE A 1 70 ? 2.632 5.888 -10.953 1.00 93.81 70 ILE A N 1
ATOM 598 C CA . ILE A 1 70 ? 3.242 7.031 -11.643 1.00 93.81 70 ILE A CA 1
ATOM 599 C C . ILE A 1 70 ? 4.676 7.256 -11.146 1.00 93.81 70 ILE A C 1
ATOM 601 O O . ILE A 1 70 ? 5.592 7.397 -11.955 1.00 93.81 70 ILE A O 1
ATOM 605 N N . ILE A 1 71 ? 4.897 7.230 -9.827 1.00 92.69 71 ILE A N 1
ATOM 606 C CA . ILE A 1 71 ? 6.238 7.370 -9.242 1.00 92.69 71 ILE A CA 1
ATOM 607 C C . ILE A 1 71 ? 7.153 6.243 -9.729 1.00 92.69 71 ILE A C 1
ATOM 609 O O . ILE A 1 71 ? 8.264 6.517 -10.174 1.00 92.69 71 ILE A O 1
ATOM 613 N N . ALA A 1 72 ? 6.690 4.990 -9.698 1.00 90.19 72 ALA A N 1
ATOM 614 C CA . ALA A 1 72 ? 7.466 3.848 -10.176 1.00 90.19 72 ALA A CA 1
ATOM 615 C C . ALA A 1 72 ? 7.791 3.948 -11.673 1.00 90.19 72 ALA A C 1
ATOM 617 O O . ALA A 1 72 ? 8.913 3.636 -12.072 1.00 90.19 72 ALA A O 1
ATOM 618 N N . PHE A 1 73 ? 6.850 4.431 -12.488 1.00 89.94 73 PHE A N 1
ATOM 619 C CA . PHE A 1 73 ? 7.056 4.662 -13.914 1.00 89.94 73 PHE A CA 1
ATOM 620 C C . PHE A 1 73 ? 8.165 5.691 -14.159 1.00 89.94 73 PHE A C 1
ATOM 622 O O . PHE A 1 73 ? 9.121 5.394 -14.869 1.00 89.94 73 PHE A O 1
ATOM 629 N N . PHE A 1 74 ? 8.113 6.863 -13.522 1.00 91.12 74 PHE A N 1
ATOM 630 C CA . PHE A 1 74 ? 9.165 7.873 -13.687 1.00 91.12 74 PHE A CA 1
ATOM 631 C C . PHE A 1 74 ? 10.515 7.431 -13.109 1.00 91.12 74 PHE A C 1
ATOM 633 O O . PHE A 1 74 ? 11.562 7.688 -13.700 1.00 91.12 74 PHE A O 1
ATOM 640 N N . MET A 1 75 ? 10.507 6.714 -11.987 1.00 89.81 75 MET A N 1
ATOM 641 C CA . MET A 1 75 ? 11.727 6.188 -11.373 1.00 89.81 75 MET A CA 1
ATOM 642 C C . MET A 1 75 ? 12.377 5.077 -12.204 1.00 89.81 75 MET A C 1
ATOM 644 O O . MET A 1 75 ? 13.571 4.831 -12.046 1.00 89.81 75 MET A O 1
ATOM 648 N N . SER A 1 76 ? 11.638 4.441 -13.120 1.00 84.75 76 SER A N 1
ATOM 649 C CA . SER A 1 76 ? 12.192 3.433 -14.032 1.00 84.75 76 SER A CA 1
ATOM 650 C C . SER A 1 76 ? 13.200 4.006 -15.038 1.00 84.75 76 SER A C 1
ATOM 652 O O . SER A 1 76 ? 14.068 3.272 -15.505 1.00 84.75 76 SER A O 1
ATOM 654 N N . PHE A 1 77 ? 13.156 5.317 -15.313 1.00 86.88 77 PHE A N 1
ATOM 655 C CA . PHE A 1 77 ? 14.142 5.992 -16.165 1.00 86.88 77 PHE A CA 1
ATOM 656 C C . PHE A 1 77 ? 15.501 6.190 -15.479 1.00 86.88 77 PHE A C 1
ATOM 658 O O . PHE A 1 77 ? 16.485 6.485 -16.155 1.00 86.88 77 PHE A O 1
ATOM 665 N N . ILE A 1 78 ? 15.577 6.037 -14.151 1.00 88.25 78 ILE A N 1
ATOM 666 C CA . ILE A 1 78 ? 16.829 6.133 -13.396 1.00 88.25 78 ILE A CA 1
ATOM 667 C C . ILE A 1 78 ? 17.425 4.722 -13.263 1.00 88.25 78 ILE A C 1
ATOM 669 O O . ILE A 1 78 ? 16.877 3.893 -12.527 1.00 88.25 78 ILE A O 1
ATOM 673 N N . PRO A 1 79 ? 18.559 4.429 -13.925 1.00 79.38 79 PRO A N 1
ATOM 674 C CA . PRO A 1 79 ? 19.136 3.092 -13.918 1.00 79.38 79 PRO A CA 1
ATOM 675 C C . PRO A 1 79 ? 19.576 2.657 -12.511 1.00 79.38 79 PRO A C 1
ATOM 677 O O . PRO A 1 79 ? 20.129 3.445 -11.742 1.00 79.38 79 PRO A O 1
ATOM 680 N N . PHE A 1 80 ? 19.337 1.377 -12.197 1.00 71.81 80 PHE A N 1
ATOM 681 C CA . PHE A 1 80 ? 19.666 0.649 -10.956 1.00 71.81 80 PHE A CA 1
ATOM 682 C C . PHE A 1 80 ? 19.063 1.192 -9.646 1.00 71.81 80 PHE A C 1
ATOM 684 O O . PHE A 1 80 ? 18.381 0.453 -8.934 1.00 71.8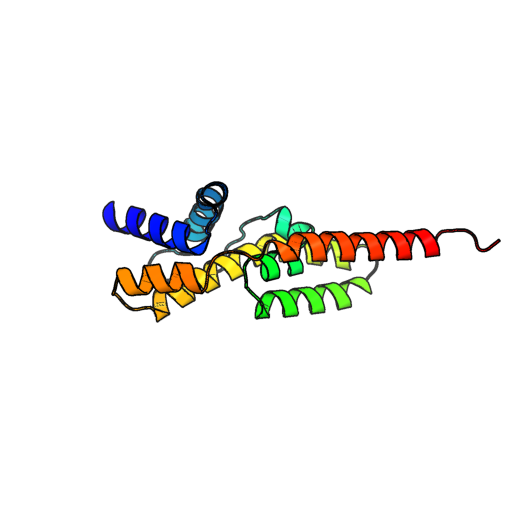1 80 PHE A O 1
ATOM 691 N N . PHE A 1 81 ? 19.275 2.462 -9.308 1.00 81.12 81 PHE A N 1
ATOM 692 C CA . PHE A 1 81 ? 18.871 3.023 -8.015 1.00 81.12 81 PHE A CA 1
ATOM 693 C C . PHE A 1 8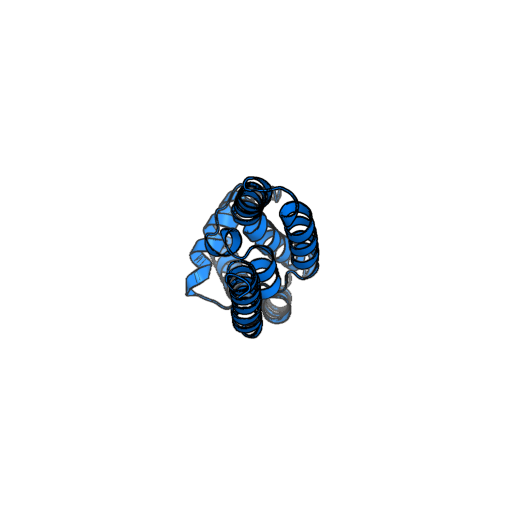1 ? 17.398 3.434 -7.963 1.00 81.12 81 PHE A C 1
ATOM 695 O O . PHE A 1 81 ? 16.782 3.323 -6.903 1.00 81.12 81 PHE A O 1
ATOM 702 N N . GLY A 1 82 ? 16.811 3.854 -9.090 1.00 85.50 82 GLY A N 1
ATOM 703 C CA . GLY A 1 82 ? 15.420 4.313 -9.138 1.00 85.50 82 GLY A CA 1
ATOM 704 C C . GLY A 1 82 ? 14.433 3.231 -8.703 1.00 85.50 82 GLY A C 1
ATOM 705 O O . GLY A 1 82 ? 13.594 3.456 -7.828 1.00 85.50 82 GLY A O 1
ATOM 706 N N . TRP A 1 83 ? 14.594 2.020 -9.242 1.00 85.44 83 TRP A N 1
ATOM 707 C CA . TRP A 1 83 ? 13.772 0.869 -8.864 1.00 85.44 83 TRP A CA 1
ATOM 708 C C . TRP A 1 83 ? 13.949 0.484 -7.388 1.00 85.44 83 TRP A C 1
ATOM 710 O O . TRP A 1 83 ? 12.953 0.311 -6.681 1.00 85.44 83 TRP A O 1
ATOM 720 N N . LEU A 1 84 ? 15.191 0.384 -6.899 1.00 90.62 84 LEU A N 1
ATOM 721 C CA . LEU A 1 84 ? 15.467 -0.075 -5.535 1.00 90.62 84 LEU A CA 1
ATOM 722 C C . LEU A 1 84 ? 14.940 0.910 -4.485 1.00 90.62 84 LEU A C 1
ATOM 724 O O . LEU A 1 84 ? 14.243 0.500 -3.557 1.00 90.62 84 LEU A O 1
ATOM 728 N N . ILE A 1 85 ? 15.225 2.206 -4.646 1.00 91.38 85 ILE A N 1
ATOM 729 C CA . ILE A 1 85 ? 14.768 3.251 -3.719 1.00 91.38 85 ILE A CA 1
ATOM 730 C C . ILE A 1 85 ? 13.240 3.268 -3.671 1.00 91.38 85 ILE A C 1
ATOM 732 O O . ILE A 1 85 ? 12.652 3.229 -2.588 1.00 91.38 85 ILE A O 1
ATOM 736 N N . THR A 1 86 ? 12.591 3.249 -4.837 1.00 91.44 86 THR A N 1
ATOM 737 C CA . THR A 1 86 ? 11.125 3.244 -4.924 1.00 91.44 86 THR A CA 1
ATOM 738 C C . THR A 1 86 ? 10.528 2.009 -4.258 1.00 91.44 86 THR A C 1
ATOM 740 O O . THR A 1 86 ? 9.561 2.126 -3.508 1.00 91.44 86 THR A O 1
ATOM 743 N N . SER A 1 87 ? 11.132 0.837 -4.457 1.00 91.38 87 SER A N 1
ATOM 744 C CA . SER A 1 87 ? 10.687 -0.421 -3.849 1.00 91.38 87 SER A CA 1
ATOM 745 C C . SER A 1 87 ? 10.797 -0.387 -2.323 1.00 91.38 87 SER A C 1
ATOM 747 O O . SER A 1 87 ? 9.852 -0.765 -1.631 1.00 91.38 87 SER A O 1
ATOM 749 N N . ILE A 1 88 ? 11.904 0.127 -1.770 1.00 93.75 88 ILE A N 1
ATOM 750 C CA . ILE A 1 88 ? 12.082 0.280 -0.314 1.00 93.75 88 ILE A CA 1
ATOM 751 C C . ILE A 1 88 ? 11.019 1.222 0.258 1.00 93.75 88 ILE A C 1
ATOM 753 O O . ILE A 1 88 ? 10.353 0.877 1.237 1.00 93.75 88 ILE A O 1
ATOM 757 N N . VAL A 1 89 ? 10.829 2.390 -0.363 1.00 93.69 89 VAL A N 1
ATOM 758 C CA . VAL A 1 89 ? 9.837 3.382 0.077 1.00 93.69 89 VAL A CA 1
ATOM 759 C C . VAL A 1 89 ? 8.430 2.787 0.032 1.00 93.69 89 VAL A C 1
ATOM 761 O O . VAL A 1 89 ? 7.716 2.839 1.033 1.00 93.69 89 VAL A O 1
ATOM 764 N N . LEU A 1 90 ? 8.034 2.155 -1.075 1.00 93.69 90 LEU A N 1
ATOM 765 C CA . LEU A 1 90 ? 6.717 1.526 -1.195 1.00 93.69 90 LEU A CA 1
ATOM 766 C C . LEU A 1 90 ? 6.542 0.350 -0.225 1.00 93.69 90 LEU A C 1
ATOM 768 O O . LEU A 1 90 ? 5.452 0.187 0.326 1.00 93.69 90 LEU A O 1
ATOM 772 N N . GLY A 1 91 ? 7.602 -0.411 0.053 1.00 93.44 91 GLY A N 1
ATOM 773 C CA . GLY A 1 91 ? 7.614 -1.497 1.032 1.00 93.44 91 GLY A CA 1
ATOM 774 C C . GLY A 1 91 ? 7.222 -1.052 2.443 1.00 93.44 91 GLY A C 1
ATOM 775 O O . GLY A 1 91 ? 6.500 -1.774 3.131 1.00 93.44 91 GLY A O 1
ATOM 776 N N . GLY A 1 92 ? 7.653 0.139 2.865 1.00 92.62 92 GLY A N 1
ATOM 777 C CA . GLY A 1 92 ? 7.317 0.702 4.178 1.00 92.62 92 GLY A CA 1
ATOM 778 C C . GLY A 1 92 ? 6.075 1.596 4.199 1.00 92.62 92 GLY A C 1
ATOM 779 O O . GLY A 1 92 ? 5.346 1.617 5.191 1.00 92.62 92 GLY A O 1
ATOM 780 N N . VAL A 1 93 ? 5.815 2.337 3.119 1.00 93.56 93 VAL A N 1
ATOM 781 C CA . VAL A 1 93 ? 4.738 3.339 3.064 1.00 93.56 93 VAL A CA 1
ATOM 782 C C . VAL A 1 93 ? 3.390 2.727 2.679 1.00 93.56 93 VAL A C 1
ATOM 784 O O . VAL A 1 93 ? 2.345 3.182 3.146 1.00 93.56 93 VAL A O 1
ATOM 787 N N . SER A 1 94 ? 3.364 1.670 1.869 1.00 92.94 94 SER A N 1
ATOM 788 C CA . SER A 1 94 ? 2.088 1.113 1.400 1.00 92.94 94 SER A CA 1
ATOM 789 C C . SER A 1 94 ? 1.196 0.567 2.526 1.00 92.94 94 SER A C 1
ATOM 791 O O . SER A 1 94 ? -0.009 0.828 2.496 1.00 92.94 94 SER A O 1
ATOM 793 N N . PRO A 1 95 ? 1.724 -0.137 3.551 1.00 93.75 95 PRO A N 1
ATOM 794 C CA . PRO A 1 95 ? 0.910 -0.566 4.690 1.00 93.75 95 PRO A CA 1
ATOM 795 C C . PRO A 1 95 ? 0.295 0.604 5.460 1.00 93.75 95 PRO A C 1
AT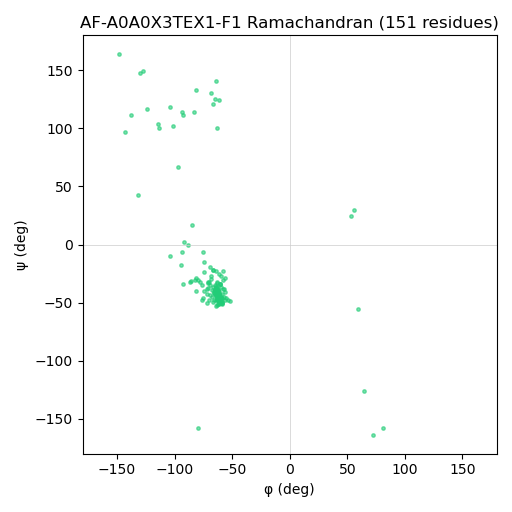OM 797 O O . PRO A 1 95 ? -0.848 0.498 5.901 1.00 93.75 95 PRO A O 1
ATOM 800 N N . TYR A 1 96 ? 1.001 1.736 5.553 1.00 94.12 96 TYR A N 1
ATOM 801 C CA . TYR A 1 96 ? 0.456 2.949 6.159 1.00 94.12 96 TYR A CA 1
ATOM 802 C C . TYR A 1 96 ? -0.770 3.460 5.406 1.00 94.12 96 TYR A C 1
ATOM 804 O O . TYR A 1 96 ? -1.764 3.765 6.046 1.00 94.12 96 TYR A O 1
ATOM 812 N N . PHE A 1 97 ? -0.765 3.505 4.071 1.00 94.38 97 PHE A N 1
ATOM 813 C CA . PHE A 1 97 ? -1.951 3.951 3.326 1.00 94.38 97 PHE A CA 1
ATOM 814 C C . PHE A 1 97 ? -3.165 3.038 3.531 1.00 94.38 97 PHE A C 1
ATOM 816 O O . PHE A 1 97 ? -4.297 3.517 3.560 1.00 94.38 97 PHE A O 1
ATOM 823 N N . VAL A 1 98 ? -2.939 1.734 3.711 1.00 94.44 98 VAL A N 1
ATOM 824 C CA . VAL A 1 98 ? -4.013 0.781 4.026 1.00 94.44 98 VAL A CA 1
ATOM 825 C C . VAL A 1 98 ? -4.582 1.044 5.421 1.00 94.44 98 VAL A C 1
ATOM 827 O O . VAL A 1 98 ? -5.799 1.091 5.577 1.00 94.44 98 VAL A O 1
ATOM 830 N N . LEU A 1 99 ? -3.720 1.253 6.418 1.00 93.75 99 LEU A N 1
ATOM 831 C CA . LEU A 1 99 ? -4.135 1.552 7.792 1.00 93.75 99 LEU A CA 1
ATOM 832 C C . LEU A 1 99 ? -4.736 2.954 7.934 1.00 93.75 99 LEU A C 1
ATOM 834 O O . LEU A 1 99 ? -5.680 3.141 8.689 1.00 93.75 99 LEU A O 1
ATOM 838 N N . LYS A 1 100 ? -4.252 3.924 7.155 1.00 93.12 100 LYS A N 1
ATOM 839 C CA . LYS A 1 100 ? -4.836 5.261 7.073 1.00 93.12 100 LYS A CA 1
ATOM 840 C C . LYS A 1 100 ? -6.261 5.185 6.540 1.00 93.12 100 LYS A C 1
ATOM 842 O O . LYS A 1 100 ? -7.158 5.756 7.135 1.00 93.12 100 LYS A O 1
ATOM 847 N N . LYS A 1 101 ? -6.485 4.421 5.465 1.00 93.44 101 LYS A N 1
ATOM 848 C CA . LYS A 1 101 ? -7.833 4.188 4.934 1.00 93.44 101 LYS A CA 1
ATOM 849 C C . LYS A 1 101 ? -8.753 3.552 5.982 1.00 93.44 101 LYS A C 1
ATOM 851 O O . LYS A 1 101 ? -9.902 3.959 6.078 1.00 93.44 101 LYS A O 1
ATOM 856 N N . TYR A 1 102 ? -8.261 2.577 6.749 1.00 92.69 102 TYR A N 1
ATOM 857 C CA . TYR A 1 102 ? -9.008 1.998 7.870 1.00 92.69 102 TYR A CA 1
ATOM 858 C C . TYR A 1 102 ? -9.387 3.064 8.907 1.00 92.69 102 TYR A C 1
ATOM 860 O O . TYR A 1 102 ? -10.559 3.206 9.236 1.00 92.69 102 TYR A O 1
ATOM 868 N N . HIS A 1 103 ? -8.413 3.854 9.362 1.00 91.12 103 HIS A N 1
ATOM 869 C CA . HIS A 1 103 ? -8.632 4.918 10.338 1.00 91.12 103 HIS A CA 1
ATOM 870 C C . HIS A 1 103 ? -9.643 5.965 9.835 1.00 91.12 103 HIS A C 1
ATOM 872 O O . HIS A 1 103 ? -10.581 6.309 10.549 1.00 91.12 103 HIS A 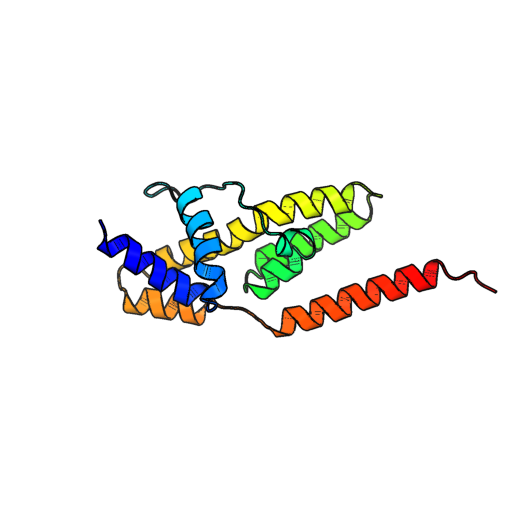O 1
ATOM 878 N N . ASP A 1 104 ? -9.497 6.418 8.587 1.00 90.81 104 ASP A N 1
ATOM 879 C CA . ASP A 1 104 ? -10.389 7.398 7.961 1.00 90.81 104 ASP A CA 1
ATOM 880 C C . ASP A 1 104 ? -11.820 6.847 7.800 1.00 90.81 104 ASP A C 1
ATOM 882 O O . ASP A 1 104 ? -12.786 7.598 7.940 1.00 90.81 104 ASP A O 1
ATOM 886 N N . LEU A 1 105 ? -11.979 5.547 7.513 1.00 90.00 105 LEU A N 1
ATOM 887 C CA . LEU A 1 105 ? -13.289 4.884 7.459 1.00 90.00 105 LEU A CA 1
ATOM 888 C C . LEU A 1 105 ? -13.919 4.772 8.848 1.00 90.00 105 LEU A C 1
ATOM 890 O O . LEU A 1 105 ? -15.103 5.068 8.993 1.00 90.00 105 LEU A O 1
ATOM 894 N N . LYS A 1 106 ? -13.130 4.395 9.863 1.00 89.56 106 LYS A N 1
ATOM 895 C CA . LYS A 1 106 ? -13.596 4.307 11.253 1.00 89.56 106 LYS A CA 1
ATOM 896 C C . LYS A 1 106 ? -14.104 5.665 11.734 1.00 89.56 106 LYS A C 1
ATOM 898 O O . LYS A 1 106 ? -15.199 5.745 12.273 1.00 89.56 106 LYS A O 1
ATOM 903 N N . SER A 1 107 ? -13.362 6.744 11.468 1.00 87.25 107 SER A N 1
ATOM 904 C CA . SER A 1 107 ? -13.778 8.091 11.877 1.00 87.25 107 SER A CA 1
ATOM 905 C C . SER A 1 107 ? -15.013 8.607 11.129 1.00 87.25 107 SER A C 1
ATOM 907 O O . SER A 1 107 ? -15.750 9.423 11.668 1.00 87.25 107 SER A O 1
ATOM 909 N N . GLN A 1 108 ? -15.235 8.175 9.882 1.00 87.06 108 GLN A N 1
ATOM 910 C CA . GLN A 1 108 ? -16.391 8.595 9.075 1.00 87.06 108 GLN A CA 1
ATOM 911 C C . GLN A 1 108 ? -17.682 7.855 9.431 1.00 87.06 108 GLN A C 1
ATOM 913 O O . GLN A 1 108 ? -18.760 8.421 9.277 1.00 87.06 108 GLN A O 1
ATOM 918 N N . ALA A 1 109 ? -17.583 6.605 9.883 1.00 84.75 109 ALA A N 1
ATOM 919 C CA . ALA A 1 109 ? -18.742 5.781 10.213 1.00 84.75 109 ALA A CA 1
ATOM 920 C C . ALA A 1 109 ? -19.423 6.163 11.549 1.00 84.75 109 ALA A C 1
ATOM 922 O O . ALA A 1 109 ? -20.504 5.657 11.838 1.00 84.75 109 ALA A O 1
ATOM 923 N N . GLY A 1 110 ? -18.850 7.092 12.326 1.00 78.12 110 GLY A N 1
ATOM 924 C CA . GLY A 1 110 ? -19.418 7.558 13.600 1.00 78.12 110 GLY A CA 1
ATOM 925 C C . GLY A 1 110 ? -19.303 6.518 14.718 1.00 78.12 110 GLY A C 1
ATOM 926 O O . GLY A 1 110 ? -18.532 5.577 14.589 1.00 78.12 110 GLY A O 1
ATOM 927 N N . ASP A 1 111 ? -20.059 6.680 15.808 1.00 79.44 111 ASP A N 1
ATOM 928 C CA . ASP A 1 111 ? -19.959 5.826 17.012 1.00 79.44 111 ASP A CA 1
ATOM 929 C C . ASP A 1 111 ? -20.846 4.565 16.970 1.00 79.44 111 ASP A C 1
ATOM 931 O O . ASP A 1 111 ? -20.856 3.785 17.919 1.00 79.44 111 ASP A O 1
ATOM 935 N N . ASN A 1 112 ? -21.617 4.349 15.899 1.00 84.75 112 ASN A N 1
ATOM 936 C CA . ASN A 1 112 ? -22.473 3.168 15.792 1.00 84.75 112 ASN A CA 1
ATOM 937 C C . ASN A 1 112 ? -21.672 1.957 15.292 1.00 84.75 112 ASN A C 1
ATOM 939 O O . ASN A 1 112 ? -21.246 1.917 14.135 1.00 84.75 112 ASN A O 1
ATOM 943 N N . GLU A 1 113 ? -21.518 0.950 16.150 1.00 83.62 113 GLU A N 1
ATOM 944 C CA . GLU A 1 113 ? -20.753 -0.270 15.873 1.00 83.62 113 GLU A CA 1
ATOM 945 C C . GLU A 1 113 ? -21.237 -1.012 14.619 1.00 83.62 113 GLU A C 1
ATOM 947 O O . GLU A 1 113 ? -20.424 -1.464 13.809 1.00 83.62 113 GLU A O 1
ATOM 952 N N . GLU A 1 114 ? -22.554 -1.102 14.399 1.00 85.81 114 GLU A N 1
ATOM 953 C CA . GLU A 1 114 ? -23.092 -1.781 13.214 1.00 85.81 114 GLU A CA 1
ATOM 954 C C . GLU A 1 114 ? -22.721 -1.054 11.918 1.00 85.81 114 GLU A C 1
ATOM 956 O O . GLU A 1 114 ? -22.390 -1.691 10.912 1.00 85.81 114 GLU A O 1
ATOM 961 N N . ASP A 1 115 ? -22.766 0.279 11.932 1.00 87.38 115 ASP A N 1
ATOM 962 C CA . ASP A 1 115 ? -22.448 1.098 10.764 1.00 87.38 115 ASP A CA 1
ATOM 963 C C . ASP A 1 115 ? -20.945 1.073 10.479 1.00 87.38 115 ASP A C 1
ATOM 965 O O . ASP A 1 115 ? -20.544 0.949 9.316 1.00 87.38 115 ASP A O 1
ATOM 969 N N . GLN A 1 116 ? -20.111 1.089 11.526 1.00 88.25 116 GLN A N 1
ATOM 970 C CA . GLN A 1 116 ? -18.670 0.872 11.408 1.00 88.25 116 GLN A CA 1
ATOM 971 C C . GLN A 1 116 ? -18.371 -0.490 10.780 1.00 88.25 116 GLN A C 1
ATOM 973 O O . GLN A 1 116 ? -17.646 -0.562 9.783 1.00 88.25 116 GLN A O 1
ATOM 978 N N . LEU A 1 117 ? -18.968 -1.567 11.292 1.00 89.62 117 LEU A N 1
ATOM 979 C CA . LEU A 1 117 ? -18.738 -2.916 10.783 1.00 89.62 117 LEU A CA 1
ATOM 980 C C . LEU A 1 117 ? -19.161 -3.043 9.312 1.00 89.62 117 LEU A C 1
ATOM 982 O O . LEU A 1 117 ? -18.394 -3.544 8.482 1.00 89.62 117 LEU A O 1
ATOM 986 N N . ARG A 1 118 ? -20.343 -2.525 8.954 1.00 88.44 118 ARG A N 1
ATOM 987 C CA . ARG A 1 118 ? -20.831 -2.498 7.563 1.00 88.44 118 ARG A CA 1
ATOM 988 C C . ARG A 1 118 ? -19.912 -1.680 6.659 1.00 88.44 118 ARG A C 1
ATOM 990 O O . ARG A 1 118 ? -19.599 -2.117 5.550 1.00 88.44 118 ARG A O 1
ATOM 997 N N . ALA A 1 119 ? -19.439 -0.520 7.113 1.00 89.88 119 ALA A N 1
ATOM 998 C CA . ALA A 1 119 ? -18.501 0.305 6.357 1.00 89.88 119 ALA A CA 1
ATOM 999 C C . ALA A 1 119 ? -17.173 -0.432 6.110 1.00 89.88 119 ALA A C 1
ATOM 1001 O O . ALA A 1 119 ? -16.682 -0.451 4.975 1.00 89.88 119 ALA A O 1
ATOM 1002 N N . MET A 1 120 ? -16.627 -1.103 7.128 1.00 92.62 120 MET A N 1
ATOM 1003 C CA . MET A 1 120 ? -15.401 -1.898 7.007 1.00 92.62 120 MET A CA 1
ATOM 1004 C C . MET A 1 120 ? -15.559 -3.054 6.016 1.00 92.62 120 MET A C 1
ATOM 1006 O O . MET A 1 120 ? -14.681 -3.264 5.176 1.00 92.62 120 MET A O 1
ATOM 1010 N N . GLN A 1 121 ? -16.691 -3.760 6.044 1.00 90.81 121 GLN A N 1
ATOM 1011 C CA . GLN A 1 121 ? -16.978 -4.854 5.110 1.00 90.81 121 GLN A CA 1
ATOM 1012 C C . GLN A 1 121 ? -17.167 -4.362 3.665 1.00 90.81 121 GLN A C 1
ATOM 1014 O O . GLN A 1 121 ? -16.677 -4.988 2.721 1.00 90.81 121 GLN A O 1
ATOM 1019 N N . ASN A 1 122 ? -17.831 -3.223 3.476 1.00 88.56 122 ASN A N 1
ATOM 1020 C CA . ASN A 1 122 ? -18.142 -2.704 2.144 1.00 88.56 122 ASN A CA 1
ATOM 1021 C C . ASN A 1 122 ? -16.922 -2.061 1.466 1.00 88.56 122 ASN A C 1
ATOM 1023 O O . ASN A 1 122 ? -16.616 -2.346 0.302 1.00 88.56 122 ASN A O 1
ATOM 1027 N N . PHE A 1 123 ? -16.199 -1.201 2.187 1.00 87.94 123 PHE A N 1
ATOM 1028 C CA . PHE A 1 123 ? -15.090 -0.415 1.632 1.00 87.94 123 PHE A CA 1
ATOM 1029 C C . PHE A 1 123 ? -13.715 -1.066 1.817 1.00 87.94 123 PHE A C 1
ATOM 1031 O O . PHE A 1 123 ? -12.754 -0.696 1.122 1.00 87.94 123 PHE A O 1
ATOM 1038 N N . GLY A 1 124 ? -13.614 -2.031 2.730 1.00 89.19 124 GLY A N 1
ATOM 1039 C CA . GLY A 1 124 ? -12.443 -2.873 2.927 1.00 89.19 124 GLY A CA 1
ATOM 1040 C C . GLY A 1 124 ? -12.343 -4.017 1.921 1.00 89.19 124 GLY A C 1
ATOM 1041 O O . GLY A 1 124 ? -12.878 -3.980 0.808 1.00 89.19 124 GLY A O 1
ATOM 1042 N N . GLY A 1 125 ? -11.600 -5.042 2.313 1.00 90.75 125 GLY A N 1
ATOM 1043 C CA . GLY A 1 125 ? -11.351 -6.244 1.541 1.00 90.75 125 GLY A CA 1
ATOM 1044 C C . GLY A 1 125 ? -10.264 -6.083 0.491 1.00 90.75 125 GLY A C 1
ATOM 1045 O O . GLY A 1 125 ? -9.375 -5.229 0.574 1.00 90.75 125 GLY A O 1
ATOM 1046 N N . TYR A 1 126 ? -10.323 -6.960 -0.507 1.00 91.69 126 TYR A N 1
ATOM 1047 C CA . TYR A 1 126 ? -9.309 -7.025 -1.543 1.00 91.69 126 TYR A CA 1
ATOM 1048 C C . TYR A 1 126 ? -9.861 -7.474 -2.891 1.00 91.69 126 TYR A C 1
ATOM 1050 O O . TYR A 1 126 ? -10.949 -8.038 -2.990 1.00 91.69 126 TYR A O 1
ATOM 1058 N N . HIS A 1 127 ? -9.083 -7.233 -3.940 1.00 92.25 127 HIS A N 1
ATOM 1059 C CA . HIS A 1 127 ? -9.412 -7.649 -5.295 1.00 92.25 127 HIS A CA 1
ATOM 1060 C C . HIS A 1 127 ? -8.438 -8.710 -5.806 1.00 92.2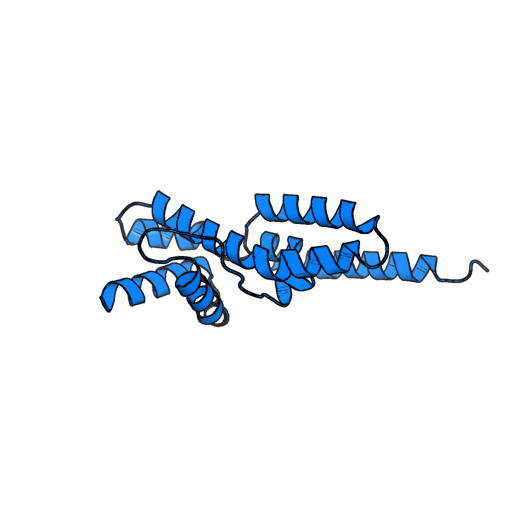5 127 HIS A C 1
ATOM 1062 O O . HIS A 1 127 ? -7.345 -8.393 -6.267 1.00 92.25 127 HIS A O 1
ATOM 1068 N N . SER A 1 128 ? -8.850 -9.982 -5.775 1.00 89.81 128 SER A N 1
ATOM 1069 C CA . SER A 1 128 ? -8.029 -11.116 -6.238 1.00 89.81 128 SER A CA 1
ATOM 1070 C C . SER A 1 128 ? -7.585 -10.997 -7.698 1.00 89.81 128 SER A C 1
ATOM 1072 O O . SER A 1 128 ? -6.497 -11.453 -8.037 1.00 89.81 128 SER A O 1
ATOM 1074 N N . TRP A 1 129 ? -8.384 -10.346 -8.555 1.00 92.31 129 TRP A N 1
ATOM 1075 C CA . TRP A 1 129 ? -8.040 -10.125 -9.966 1.00 92.31 129 TRP A CA 1
ATOM 1076 C C . TRP A 1 129 ? -6.737 -9.332 -10.142 1.00 92.31 129 TRP A C 1
ATOM 1078 O O . TRP A 1 129 ? -6.023 -9.532 -11.122 1.00 92.31 129 TRP A O 1
ATOM 1088 N N . VAL A 1 130 ? -6.381 -8.490 -9.164 1.00 92.06 130 VAL A N 1
ATOM 1089 C CA . VAL A 1 130 ? -5.154 -7.685 -9.190 1.00 92.06 130 VAL A CA 1
ATOM 1090 C C . VAL A 1 130 ? -3.914 -8.571 -9.182 1.00 92.06 130 VAL A C 1
ATOM 1092 O O . VAL A 1 130 ? -2.921 -8.221 -9.811 1.00 92.06 130 VAL A O 1
ATOM 1095 N N . VAL A 1 131 ? -3.963 -9.739 -8.534 1.00 91.69 131 VAL A N 1
ATOM 1096 C CA . VAL A 1 131 ? -2.841 -10.690 -8.536 1.00 91.69 131 VAL A CA 1
ATOM 1097 C C . VAL A 1 131 ? -2.562 -11.165 -9.960 1.00 91.69 131 VAL A C 1
ATOM 1099 O O . VAL A 1 131 ? -1.423 -11.097 -10.409 1.00 91.69 131 VAL A O 1
ATOM 1102 N N . TRP A 1 132 ? -3.600 -11.555 -10.701 1.00 93.75 132 TRP A N 1
ATOM 1103 C CA . TRP A 1 132 ? -3.466 -11.985 -12.094 1.00 93.75 132 TRP A CA 1
ATOM 1104 C C . TRP A 1 132 ? -2.980 -10.862 -13.005 1.00 93.75 132 TRP A C 1
ATOM 1106 O O . TRP A 1 132 ? -2.061 -11.072 -13.791 1.00 93.75 132 TRP A O 1
ATOM 1116 N N . VAL A 1 133 ? -3.531 -9.654 -12.856 1.00 92.75 133 VAL A N 1
ATOM 1117 C CA . VAL A 1 133 ? -3.084 -8.483 -13.628 1.00 92.75 133 VAL A CA 1
ATOM 1118 C C . VAL A 1 133 ? -1.622 -8.159 -13.347 1.00 92.75 133 VAL A C 1
ATOM 1120 O O . VAL A 1 133 ? -0.871 -7.881 -14.275 1.00 92.75 133 VAL A O 1
ATOM 1123 N N . THR A 1 134 ? -1.198 -8.267 -12.090 1.00 91.50 134 THR A N 1
ATOM 1124 C CA . THR A 1 134 ? 0.202 -8.085 -11.694 1.00 91.50 134 THR A CA 1
ATOM 1125 C C . THR A 1 134 ? 1.082 -9.137 -12.362 1.00 91.50 134 THR A C 1
ATOM 1127 O O . THR A 1 134 ? 2.049 -8.787 -13.029 1.00 91.50 134 THR A O 1
ATOM 1130 N N . VAL A 1 135 ? 0.728 -10.420 -12.253 1.00 92.81 135 VAL A N 1
ATOM 1131 C CA . VAL A 1 135 ? 1.491 -11.519 -12.865 1.00 92.81 135 VAL A CA 1
ATOM 1132 C C . VAL A 1 135 ? 1.637 -11.319 -14.374 1.00 92.81 135 VAL A C 1
ATOM 1134 O O . VAL A 1 135 ? 2.752 -11.391 -14.883 1.00 92.81 135 VAL A O 1
ATOM 1137 N N . ILE A 1 136 ? 0.547 -11.005 -15.079 1.00 94.88 136 ILE A N 1
ATOM 1138 C CA . ILE A 1 136 ? 0.570 -10.761 -16.528 1.00 94.88 136 ILE A CA 1
ATOM 1139 C C . ILE A 1 136 ? 1.438 -9.542 -16.857 1.00 94.88 136 ILE A C 1
ATOM 1141 O O . ILE A 1 136 ? 2.287 -9.619 -17.739 1.00 94.88 136 ILE A O 1
ATOM 1145 N N . PHE A 1 137 ? 1.273 -8.433 -16.135 1.00 92.06 137 PHE A N 1
ATOM 1146 C CA . PHE A 1 137 ? 2.029 -7.203 -16.369 1.00 92.06 137 PHE A CA 1
ATOM 1147 C C . PHE A 1 137 ? 3.542 -7.415 -16.224 1.00 92.06 137 PHE A C 1
ATOM 1149 O O . PHE A 1 137 ? 4.308 -7.048 -17.115 1.00 92.06 137 PHE A O 1
ATOM 1156 N N . TYR A 1 138 ? 3.984 -8.062 -15.143 1.00 90.62 138 TYR A N 1
ATOM 1157 C CA . TYR A 1 138 ? 5.405 -8.347 -14.935 1.00 90.62 138 TYR A CA 1
ATOM 1158 C C . TYR A 1 138 ? 5.935 -9.428 -15.886 1.00 90.62 138 TYR A C 1
ATOM 1160 O O . TYR A 1 138 ? 7.085 -9.331 -16.307 1.00 90.62 138 TYR A O 1
ATOM 1168 N N . ALA A 1 139 ? 5.115 -10.408 -16.284 1.00 93.44 139 ALA A N 1
ATOM 1169 C CA . ALA A 1 139 ? 5.487 -11.371 -17.321 1.00 93.44 139 ALA A CA 1
ATOM 1170 C C . ALA A 1 139 ? 5.712 -10.685 -18.679 1.00 93.44 139 ALA A C 1
ATOM 1172 O O . ALA A 1 139 ? 6.694 -10.981 -19.353 1.00 93.44 139 ALA A O 1
ATOM 1173 N N . LEU A 1 140 ? 4.861 -9.725 -19.057 1.00 93.56 140 LEU A N 1
ATOM 1174 C CA . LEU A 1 140 ? 5.030 -8.938 -20.282 1.00 93.56 140 LEU A CA 1
ATOM 1175 C C . LEU A 1 140 ? 6.285 -8.063 -20.234 1.00 93.56 140 LEU A C 1
ATOM 1177 O O . LEU A 1 140 ? 7.028 -8.029 -21.210 1.00 93.56 140 LEU A O 1
ATOM 1181 N N . ILE A 1 141 ? 6.559 -7.403 -19.102 1.00 89.31 141 ILE A N 1
ATOM 1182 C CA . ILE A 1 141 ? 7.809 -6.648 -18.915 1.00 89.31 141 ILE A CA 1
ATOM 1183 C C . ILE A 1 141 ? 9.012 -7.577 -19.051 1.00 89.31 141 ILE A C 1
ATOM 1185 O O . ILE A 1 141 ? 9.956 -7.250 -19.764 1.00 89.31 141 ILE A O 1
ATOM 1189 N N . PHE A 1 142 ? 8.979 -8.740 -18.398 1.00 89.69 142 PHE A N 1
ATOM 1190 C CA . PHE A 1 142 ? 10.059 -9.715 -18.480 1.00 89.69 142 PHE A CA 1
ATOM 1191 C C . PHE A 1 142 ? 10.290 -10.179 -19.921 1.00 89.69 142 PHE A C 1
ATOM 1193 O O . PHE A 1 142 ? 11.430 -10.172 -20.371 1.00 89.69 142 PHE A O 1
ATOM 1200 N N . LEU A 1 143 ? 9.230 -10.514 -20.663 1.00 92.44 143 LEU A N 1
ATOM 1201 C CA . LEU A 1 143 ? 9.326 -10.905 -22.072 1.00 92.44 143 LEU A CA 1
ATOM 1202 C C . LEU A 1 143 ? 9.850 -9.772 -22.956 1.00 92.44 143 LEU A C 1
ATOM 1204 O O . LEU A 1 143 ? 10.684 -10.026 -23.817 1.00 92.44 143 LEU A O 1
ATOM 1208 N N . PHE A 1 144 ? 9.399 -8.535 -22.740 1.00 89.12 144 PHE A N 1
ATOM 1209 C CA . PHE A 1 144 ? 9.867 -7.366 -23.485 1.00 89.12 144 PHE A CA 1
ATOM 1210 C C . PHE A 1 144 ? 11.360 -7.117 -23.261 1.00 89.12 144 PHE A C 1
ATOM 1212 O O . PHE A 1 144 ? 12.117 -6.964 -24.217 1.00 89.12 144 PHE A O 1
ATOM 1219 N N . VAL A 1 145 ? 11.792 -7.132 -21.997 1.00 86.94 145 VAL A N 1
ATOM 1220 C CA . VAL A 1 145 ? 13.203 -6.994 -21.628 1.00 86.94 145 VAL A CA 1
ATOM 1221 C C . VAL A 1 145 ? 14.004 -8.152 -22.219 1.00 86.94 145 VAL A C 1
ATOM 1223 O O . VAL A 1 145 ? 14.991 -7.913 -22.901 1.00 86.94 145 VAL A O 1
ATOM 1226 N N . PHE A 1 146 ? 13.560 -9.395 -22.028 1.00 89.38 146 PHE A N 1
ATOM 1227 C CA . PHE A 1 146 ? 14.224 -10.584 -22.562 1.00 89.38 146 PHE A CA 1
ATOM 1228 C C . PHE A 1 146 ? 14.376 -10.527 -24.088 1.00 89.38 146 PHE A C 1
ATOM 1230 O O . PHE A 1 146 ? 15.465 -10.774 -24.596 1.00 89.38 146 PHE A O 1
ATOM 1237 N N . ALA A 1 147 ? 13.324 -10.135 -24.812 1.00 88.94 147 ALA A N 1
ATOM 1238 C CA . ALA A 1 147 ? 13.356 -9.971 -26.262 1.00 88.94 147 ALA A CA 1
ATOM 1239 C C . ALA A 1 147 ? 14.329 -8.869 -26.708 1.00 88.94 147 ALA A C 1
ATOM 1241 O O . ALA A 1 147 ? 15.018 -9.049 -27.705 1.00 88.94 147 ALA A O 1
ATOM 1242 N N . ALA A 1 148 ? 14.441 -7.767 -25.961 1.00 86.06 148 ALA A N 1
ATOM 1243 C CA . ALA A 1 148 ? 15.408 -6.705 -26.252 1.00 86.06 148 ALA A CA 1
ATOM 1244 C C . ALA A 1 148 ? 16.877 -7.146 -26.081 1.00 86.06 148 ALA A C 1
ATOM 1246 O O . ALA A 1 148 ? 17.770 -6.527 -26.655 1.00 86.06 148 ALA A O 1
ATOM 1247 N N . PHE A 1 149 ? 17.131 -8.204 -25.303 1.00 84.56 149 PHE A N 1
ATOM 1248 C CA . PHE A 1 149 ? 18.456 -8.809 -25.127 1.00 84.56 149 PHE A CA 1
ATOM 1249 C C . PHE A 1 149 ? 18.729 -9.983 -26.078 1.00 84.56 149 PHE A C 1
ATOM 1251 O O . PHE A 1 149 ? 19.857 -10.484 -26.099 1.00 84.56 149 PHE A O 1
ATOM 1258 N N . LEU A 1 150 ? 17.743 -10.432 -26.864 1.00 83.38 150 LEU A N 1
ATOM 1259 C CA . LEU A 1 150 ? 18.005 -11.407 -27.917 1.00 83.38 150 LEU A CA 1
ATOM 1260 C C . LEU A 1 150 ? 18.851 -10.733 -29.008 1.00 83.38 150 LEU A C 1
ATOM 1262 O O . LEU A 1 150 ? 18.511 -9.634 -29.450 1.00 83.38 150 LEU A O 1
ATOM 1266 N N . PRO A 1 151 ? 19.960 -11.352 -29.446 1.00 77.69 151 PRO A N 1
ATOM 1267 C CA . PRO A 1 151 ? 20.736 -10.812 -30.548 1.00 77.69 151 PRO A CA 1
ATOM 1268 C C . PRO A 1 151 ? 19.851 -10.764 -31.796 1.00 77.69 151 PRO A C 1
ATOM 1270 O O . PRO A 1 151 ? 19.291 -11.783 -32.196 1.00 77.69 151 PRO A O 1
ATOM 1273 N N . ASN A 1 152 ? 19.723 -9.578 -32.398 1.00 71.00 152 ASN A N 1
ATOM 1274 C CA . ASN A 1 152 ? 19.121 -9.428 -33.719 1.00 71.00 152 ASN A CA 1
ATOM 1275 C C . ASN A 1 152 ? 20.008 -10.187 -34.716 1.00 71.00 152 ASN A C 1
ATOM 1277 O O . ASN A 1 152 ? 21.083 -9.701 -35.071 1.00 71.00 152 ASN A O 1
ATOM 1281 N N . SER A 1 153 ? 19.597 -11.401 -35.084 1.00 60.28 153 SER A N 1
ATOM 1282 C CA . SER A 1 153 ? 20.199 -12.204 -36.154 1.00 60.28 153 SER A CA 1
ATOM 1283 C C . SER A 1 153 ? 19.808 -11.675 -37.524 1.00 60.28 153 SER A C 1
ATOM 1285 O O . SER A 1 153 ? 18.588 -11.444 -37.696 1.00 60.28 153 SER A O 1
#

Foldseek 3Di:
DVVVLVLVLLLLCLQAVDNVCSVLLSVVCVVQDDPPGGHQDFRFDPCCLVVLLLLCVFFVVPVVSVVLVVQLVVLVVPPPPSSNVSSNCSRGCSSSSSVVVLVVLQVVQPDDSVSSSVSSNPRHYGDPVSVVVSVVVVVVVVVVVVVVPPPPD

Mean predicted aligned error: 5.76 Å